Protein AF-A0A6N7VB14-F1 (afdb_monomer_lite)

Foldseek 3Di:
DDDDPPPPPPPCPPPPPPPPDDPVRVVVVVVCVVVVHDPDDPDPVVVVVVVVVVPPDDPPPDPPPPPPPDDDD

Structure (mmCIF, N/CA/C/O backbone):
data_AF-A0A6N7VB14-F1
#
_entry.id   AF-A0A6N7VB14-F1
#
loop_
_atom_site.group_PDB
_atom_site.id
_atom_site.type_symbol
_atom_site.label_atom_id
_atom_site.label_alt_id
_atom_site.label_comp_id
_atom_site.label_asym_id
_atom_site.label_entity_id
_atom_site.label_seq_id
_atom_site.pdbx_PDB_ins_code
_atom_site.Cartn_x
_atom_site.Cartn_y
_atom_site.Cartn_z
_atom_site.occupancy
_atom_site.B_iso_or_equiv
_atom_site.auth_seq_id
_atom_site.auth_comp_id
_atom_site.auth_asym_id
_atom_site.auth_atom_id
_atom_site.pdbx_PDB_model_num
ATOM 1 N N . MET A 1 1 ? -39.806 24.004 15.002 1.00 43.06 1 MET A N 1
ATOM 2 C CA . MET A 1 1 ? -38.915 23.572 13.905 1.00 43.06 1 MET A CA 1
ATOM 3 C C . MET A 1 1 ? -37.703 22.922 14.552 1.00 43.06 1 MET A C 1
ATOM 5 O O . MET A 1 1 ? -36.874 23.637 15.094 1.00 43.06 1 MET A O 1
ATOM 9 N N . SER A 1 2 ? -37.678 21.590 14.635 1.00 48.44 2 SER A N 1
ATOM 10 C CA . SER A 1 2 ? -36.598 20.844 15.296 1.00 48.44 2 SER A CA 1
ATOM 11 C C . SER A 1 2 ? -35.491 20.544 14.293 1.00 48.44 2 SER A C 1
ATOM 13 O O . SER A 1 2 ? -35.746 19.941 13.255 1.00 48.44 2 SER A O 1
ATOM 15 N N . ILE A 1 3 ? -34.275 20.987 14.601 1.00 57.97 3 ILE A N 1
ATOM 16 C CA . ILE A 1 3 ? -33.065 20.660 13.848 1.00 57.97 3 ILE A CA 1
ATOM 17 C C . ILE A 1 3 ? -32.550 19.295 14.314 1.00 57.97 3 ILE A C 1
ATOM 19 O O . ILE A 1 3 ? -32.038 19.153 15.422 1.00 57.97 3 ILE A O 1
ATOM 23 N N . HIS A 1 4 ? -32.710 18.270 13.484 1.00 50.53 4 HIS A N 1
ATOM 24 C CA . HIS A 1 4 ? -32.038 16.995 13.705 1.00 50.53 4 HIS A CA 1
ATOM 25 C C . HIS A 1 4 ? -30.635 17.094 13.111 1.00 50.53 4 HIS A C 1
ATOM 27 O O . HIS A 1 4 ? -30.441 16.938 11.909 1.00 50.53 4 HIS A O 1
ATOM 33 N N . THR A 1 5 ? -29.657 17.405 13.960 1.00 52.03 5 THR A N 1
ATOM 34 C CA . THR A 1 5 ? -28.242 17.246 13.624 1.00 52.03 5 THR A CA 1
ATOM 35 C C . THR A 1 5 ? -27.937 15.753 13.661 1.00 52.03 5 THR A C 1
ATOM 37 O O . THR A 1 5 ? -27.622 15.192 14.709 1.00 52.03 5 THR A O 1
ATOM 40 N N . GLU A 1 6 ? -28.110 15.084 12.526 1.00 48.41 6 GLU A N 1
ATOM 41 C CA . GLU A 1 6 ? -27.665 13.708 12.348 1.00 48.41 6 GLU A CA 1
ATOM 42 C C . GLU A 1 6 ? -26.138 13.728 12.214 1.00 48.41 6 GLU A C 1
ATOM 44 O O . GLU A 1 6 ? -25.578 13.977 11.149 1.00 48.41 6 GLU A O 1
ATOM 49 N N . THR A 1 7 ? -25.442 13.550 13.337 1.00 53.78 7 THR A N 1
ATOM 50 C CA . THR A 1 7 ? -24.022 13.194 13.328 1.00 53.78 7 THR A CA 1
ATOM 51 C C . THR A 1 7 ? -23.928 11.816 12.681 1.00 53.78 7 THR A C 1
ATOM 53 O O . THR A 1 7 ? -24.452 10.866 13.269 1.00 53.78 7 THR A O 1
ATOM 56 N N . PRO A 1 8 ? -23.279 11.647 11.514 1.00 50.44 8 PRO A N 1
ATOM 57 C CA . PRO A 1 8 ? -23.059 10.311 11.003 1.00 50.44 8 PRO A CA 1
ATOM 58 C C . PRO A 1 8 ? -22.158 9.619 12.019 1.00 50.44 8 PRO A C 1
ATOM 60 O O . PRO A 1 8 ? -21.030 10.051 12.274 1.00 50.44 8 PRO A O 1
ATOM 63 N N . ALA A 1 9 ? -22.686 8.571 12.649 1.00 46.28 9 ALA A N 1
ATOM 64 C CA . ALA A 1 9 ? -21.895 7.643 13.427 1.00 46.28 9 ALA A CA 1
ATOM 65 C C . ALA A 1 9 ? -20.922 6.983 12.449 1.00 46.28 9 ALA A C 1
ATOM 67 O O . ALA A 1 9 ? -21.204 5.943 11.859 1.00 46.28 9 ALA A O 1
ATOM 68 N N . ALA A 1 10 ? -19.777 7.629 12.233 1.00 50.81 10 ALA A N 1
ATOM 69 C CA . ALA A 1 10 ? -18.629 6.998 11.637 1.00 50.81 10 ALA A CA 1
ATOM 70 C C . ALA A 1 10 ? -18.288 5.847 12.577 1.00 50.81 10 ALA A C 1
ATOM 72 O O . ALA A 1 10 ? -17.682 6.047 13.632 1.00 50.81 10 ALA A O 1
ATOM 73 N N . THR A 1 11 ? -18.706 4.634 12.218 1.00 48.31 11 THR A N 1
ATOM 74 C CA . THR A 1 11 ? -18.082 3.412 12.706 1.00 48.31 11 THR A CA 1
ATOM 75 C C . THR A 1 11 ? -16.645 3.448 12.197 1.00 48.31 11 THR A C 1
ATOM 77 O O . THR A 1 11 ? -16.276 2.826 11.207 1.00 48.31 11 THR A O 1
ATOM 80 N N . SER A 1 12 ? -15.832 4.265 12.862 1.00 49.16 12 SER A N 1
ATOM 81 C CA . SER A 1 12 ? -14.391 4.234 12.799 1.00 49.16 12 SER A CA 1
ATOM 82 C C . SER A 1 12 ? -14.019 2.943 13.502 1.00 49.16 12 SER A C 1
ATOM 84 O O . SER A 1 12 ? -13.754 2.908 14.704 1.00 49.16 12 SER A O 1
ATOM 86 N N . ALA A 1 13 ? -14.076 1.840 12.756 1.00 47.62 13 ALA A N 1
ATOM 87 C CA . ALA A 1 13 ? -13.231 0.709 13.054 1.00 47.62 13 ALA A CA 1
ATOM 88 C C . ALA A 1 13 ? -11.813 1.270 12.959 1.00 47.62 13 ALA A C 1
ATOM 90 O O . ALA A 1 13 ? -11.252 1.370 11.869 1.00 47.62 13 ALA A O 1
ATOM 91 N N . ALA A 1 14 ? -11.289 1.761 14.087 1.00 49.69 14 ALA A N 1
ATOM 92 C CA . ALA A 1 14 ? -9.910 2.182 14.182 1.00 49.69 14 ALA A CA 1
ATOM 93 C C . ALA A 1 14 ? -9.105 1.003 13.630 1.00 49.69 14 ALA A C 1
ATOM 95 O O . ALA A 1 14 ? -9.189 -0.082 14.219 1.00 49.69 14 ALA A O 1
ATOM 96 N N . PRO A 1 15 ? -8.405 1.144 12.484 1.00 52.97 15 PRO A N 1
ATOM 97 C CA . PRO A 1 15 ? -7.578 0.056 12.010 1.00 52.97 15 PRO A CA 1
ATOM 98 C C . PRO A 1 15 ? -6.638 -0.218 13.167 1.00 52.97 15 PRO A C 1
ATOM 100 O O . PRO A 1 15 ? -6.054 0.736 13.702 1.00 52.97 15 PRO A O 1
ATOM 103 N N . ALA A 1 16 ? -6.627 -1.475 13.624 1.00 52.69 16 ALA A N 1
ATOM 104 C CA . ALA A 1 16 ? -5.851 -1.897 14.773 1.00 52.69 16 ALA A CA 1
ATOM 105 C C . ALA A 1 16 ? -4.494 -1.220 14.638 1.00 52.69 16 ALA A C 1
ATOM 107 O O . ALA A 1 16 ? -3.789 -1.449 13.652 1.00 52.69 16 ALA A O 1
ATOM 108 N N . THR A 1 17 ? -4.179 -0.296 15.550 1.00 55.44 17 THR A N 1
ATOM 109 C CA . THR A 1 17 ? -2.833 0.248 15.653 1.00 55.44 17 THR A CA 1
ATOM 110 C C . THR A 1 17 ? -2.003 -0.962 15.999 1.00 55.44 17 THR A C 1
ATOM 112 O O . THR A 1 17 ? -1.941 -1.348 17.165 1.00 55.44 17 THR A O 1
ATOM 115 N N . SER A 1 18 ? -1.510 -1.652 14.969 1.00 55.97 18 SER A N 1
ATOM 116 C CA . SER A 1 18 ? -0.749 -2.869 15.138 1.00 55.97 18 SER A CA 1
ATOM 117 C C . SER A 1 18 ? 0.364 -2.467 16.079 1.00 55.97 18 SER A C 1
ATOM 119 O O . SER A 1 18 ? 1.137 -1.559 15.777 1.00 55.97 18 SER A O 1
ATOM 121 N N . LEU A 1 19 ? 0.373 -3.042 17.276 1.00 55.00 19 LEU A N 1
ATOM 122 C CA . LEU A 1 19 ? 1.337 -2.678 18.310 1.00 55.00 19 LEU A CA 1
ATOM 123 C C . LEU A 1 19 ? 2.772 -3.001 17.830 1.00 55.00 19 LEU A C 1
ATOM 125 O O . LEU A 1 19 ? 3.742 -2.464 18.351 1.00 55.00 19 LEU A O 1
ATOM 129 N N . ALA A 1 20 ? 2.881 -3.793 16.753 1.00 62.53 20 ALA A N 1
ATOM 130 C CA . ALA A 1 20 ? 4.081 -4.084 15.975 1.00 62.53 20 ALA A CA 1
ATOM 131 C C . ALA A 1 20 ? 4.462 -3.018 14.919 1.00 62.53 20 ALA A C 1
ATOM 133 O O . ALA A 1 20 ? 5.524 -3.114 14.308 1.00 62.53 20 ALA A O 1
ATOM 134 N N . ALA A 1 21 ? 3.629 -2.009 14.658 1.00 72.94 21 ALA A N 1
ATOM 135 C CA . ALA A 1 21 ? 3.933 -0.955 13.695 1.00 72.94 21 ALA A CA 1
ATOM 136 C C . ALA A 1 21 ? 5.002 -0.014 14.262 1.00 72.94 21 ALA A C 1
ATOM 138 O O . ALA A 1 21 ? 4.915 0.418 15.413 1.00 72.94 21 ALA A O 1
ATOM 139 N N . THR A 1 22 ? 5.997 0.345 13.451 1.00 87.06 22 THR A N 1
ATOM 140 C CA . THR A 1 22 ? 7.053 1.290 13.845 1.00 87.06 22 THR A CA 1
ATOM 141 C C . THR A 1 22 ? 6.466 2.661 14.213 1.00 87.06 22 THR A C 1
ATOM 143 O O . THR A 1 22 ? 5.364 3.020 13.793 1.00 87.06 22 THR A O 1
ATOM 146 N N . LEU A 1 23 ? 7.202 3.470 14.986 1.00 88.94 23 LEU A N 1
ATOM 147 C CA . LEU A 1 23 ? 6.765 4.828 15.348 1.00 88.94 23 LEU A CA 1
ATOM 148 C C . LEU A 1 23 ? 6.412 5.672 14.112 1.00 88.94 23 LEU A C 1
ATOM 150 O O . LEU A 1 23 ? 5.391 6.355 14.116 1.00 88.94 23 LEU A O 1
ATOM 154 N N . GLY A 1 24 ? 7.204 5.565 13.040 1.00 92.62 24 GLY A N 1
ATOM 155 C CA . GLY A 1 24 ? 6.937 6.254 11.776 1.00 92.62 24 GLY A CA 1
ATOM 156 C C . GLY A 1 24 ? 5.618 5.825 11.130 1.00 92.62 24 GLY A C 1
ATOM 157 O O . GLY A 1 24 ? 4.854 6.677 10.681 1.00 92.62 24 GLY A O 1
ATOM 158 N N . ALA A 1 25 ? 5.295 4.528 11.154 1.00 87.69 25 ALA A N 1
ATOM 159 C CA . ALA A 1 25 ? 4.023 4.030 10.635 1.00 87.69 25 ALA A CA 1
ATOM 160 C C . ALA A 1 25 ? 2.826 4.590 11.420 1.00 87.69 25 ALA A C 1
ATOM 162 O O . ALA A 1 25 ? 1.828 4.991 10.822 1.00 87.69 25 ALA A O 1
ATOM 163 N N . ARG A 1 26 ? 2.946 4.693 12.750 1.00 89.62 26 ARG A N 1
ATOM 164 C CA . ARG A 1 26 ? 1.905 5.295 13.598 1.00 89.62 26 ARG A CA 1
ATOM 165 C C . ARG A 1 26 ? 1.742 6.792 13.340 1.00 89.62 26 ARG A C 1
ATOM 167 O O . ARG A 1 26 ? 0.613 7.266 13.261 1.00 89.62 26 ARG A O 1
ATOM 174 N N . LEU A 1 27 ? 2.845 7.525 13.171 1.00 92.31 27 LEU A N 1
ATOM 175 C CA . LEU A 1 27 ? 2.810 8.959 12.874 1.00 92.31 27 LEU A CA 1
ATOM 176 C C . LEU A 1 27 ? 2.172 9.239 11.508 1.00 92.31 27 LEU A C 1
ATOM 178 O O . LEU A 1 27 ? 1.327 10.124 11.392 1.00 92.31 27 LEU A O 1
ATOM 182 N N . ALA A 1 28 ? 2.538 8.463 10.487 1.00 89.25 28 ALA A N 1
ATOM 183 C CA . ALA A 1 28 ? 1.947 8.579 9.159 1.00 89.25 28 ALA A CA 1
ATOM 184 C C . ALA A 1 28 ? 0.436 8.301 9.187 1.00 89.25 28 ALA A C 1
ATOM 186 O O . ALA A 1 28 ? -0.334 9.009 8.540 1.00 89.25 28 ALA A O 1
ATOM 187 N N . ASP A 1 29 ? -0.001 7.307 9.967 1.00 87.50 29 ASP A N 1
ATOM 188 C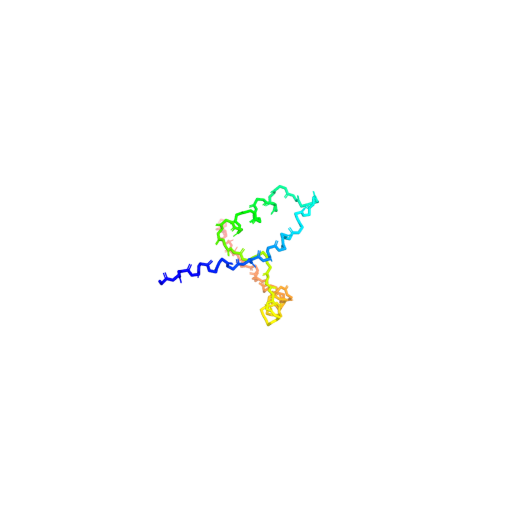 CA . ASP A 1 29 ? -1.424 7.003 10.117 1.00 87.50 29 ASP A CA 1
ATOM 189 C C . ASP A 1 29 ? -2.185 8.105 10.863 1.00 87.50 29 ASP A C 1
ATOM 191 O O . ASP A 1 29 ? -3.236 8.546 10.402 1.00 87.50 29 ASP A O 1
ATOM 195 N N . ALA A 1 30 ? -1.622 8.621 11.959 1.00 88.19 30 ALA A N 1
ATOM 196 C CA . ALA A 1 30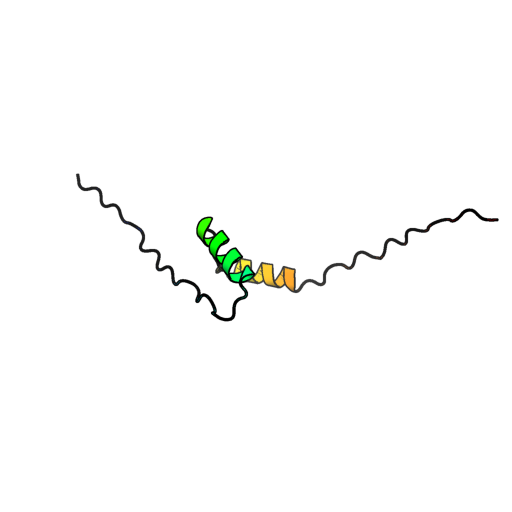 ? -2.189 9.756 12.684 1.00 88.19 30 ALA A CA 1
ATOM 197 C C . ALA A 1 30 ? -2.309 11.005 11.792 1.00 88.19 30 ALA A C 1
ATOM 199 O O . ALA A 1 30 ? -3.340 11.675 11.810 1.00 88.19 30 ALA A O 1
ATOM 200 N N . SER A 1 31 ? -1.295 11.282 10.964 1.00 90.69 31 SER A N 1
ATOM 201 C CA . SER A 1 31 ? -1.302 12.401 10.014 1.00 90.69 31 SER A CA 1
ATOM 202 C C . SER A 1 31 ? -2.408 12.261 8.963 1.00 90.69 31 SER A C 1
ATOM 204 O O . SER A 1 31 ? -3.162 13.207 8.742 1.00 90.69 31 SER A O 1
ATOM 206 N N . ARG A 1 32 ? -2.577 11.067 8.374 1.00 89.38 32 ARG A N 1
ATOM 207 C CA . ARG A 1 32 ? -3.674 10.798 7.427 1.00 89.38 32 ARG A CA 1
ATOM 208 C C . ARG A 1 32 ? -5.041 11.021 8.060 1.00 89.38 32 ARG A C 1
ATOM 210 O O . ARG A 1 32 ? -5.870 11.707 7.472 1.00 89.38 32 ARG A O 1
ATOM 217 N N . ARG A 1 33 ? -5.255 10.498 9.272 1.00 88.25 33 ARG A N 1
ATOM 218 C CA . ARG A 1 33 ? -6.520 10.680 10.002 1.00 88.25 33 ARG A CA 1
ATOM 219 C C . ARG A 1 33 ? -6.802 12.152 10.292 1.00 88.25 33 ARG A C 1
ATOM 221 O O . ARG A 1 33 ? -7.930 12.588 10.100 1.00 88.25 33 ARG A O 1
ATOM 228 N N . ALA A 1 34 ? -5.789 12.921 10.698 1.00 90.75 34 ALA A N 1
ATOM 229 C CA . ALA A 1 34 ? -5.928 14.360 10.926 1.00 90.75 34 ALA A CA 1
ATOM 230 C C . ALA A 1 34 ? -6.314 15.128 9.649 1.00 90.75 34 ALA A C 1
ATOM 232 O O . ALA A 1 34 ? -7.000 16.140 9.724 1.00 90.75 34 ALA A O 1
ATOM 233 N N . GLN A 1 35 ? -5.907 14.627 8.481 1.00 92.25 35 GLN A N 1
ATOM 234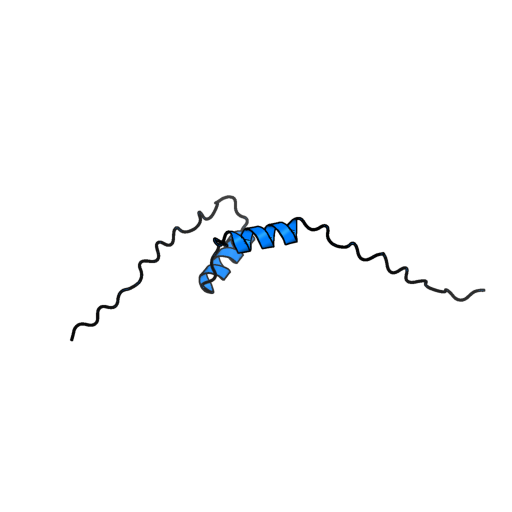 C CA . GLN A 1 35 ? -6.263 15.181 7.171 1.00 92.25 35 GLN A CA 1
ATOM 235 C C . GLN A 1 35 ? -7.569 14.601 6.597 1.00 92.25 35 GLN A C 1
ATOM 237 O O . GLN A 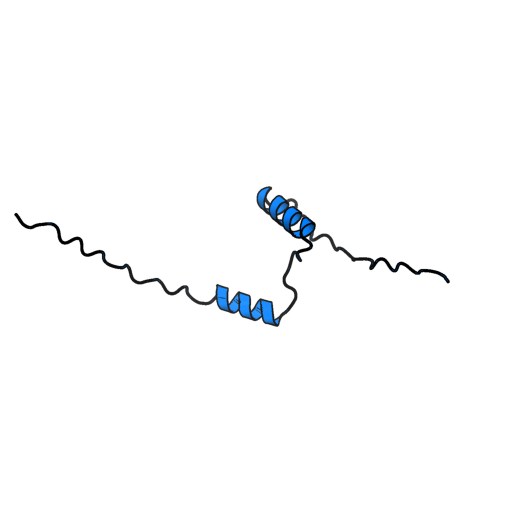1 35 ? -7.937 14.930 5.474 1.00 92.25 35 GLN A O 1
ATOM 242 N N . GLY A 1 36 ? -8.264 13.720 7.329 1.00 90.06 36 GLY A N 1
ATOM 243 C CA . GLY A 1 36 ? -9.482 13.056 6.852 1.00 90.06 36 GLY A CA 1
ATOM 244 C C . GLY A 1 36 ? -9.250 12.049 5.720 1.00 90.06 36 GLY A C 1
ATOM 245 O O . GLY A 1 36 ? -10.195 11.657 5.042 1.00 90.06 36 GLY A O 1
ATOM 246 N N . LEU A 1 37 ? -8.005 11.624 5.498 1.00 83.19 37 LEU A N 1
ATOM 247 C CA . LEU A 1 37 ? -7.665 10.657 4.461 1.00 83.19 37 LEU A CA 1
ATOM 248 C C . LEU A 1 37 ? -7.949 9.233 4.944 1.00 83.19 37 LEU A C 1
ATOM 250 O O . LEU A 1 37 ? -7.578 8.849 6.058 1.00 83.19 37 LEU A O 1
ATOM 254 N N . ALA A 1 38 ? -8.566 8.431 4.075 1.00 78.81 38 ALA A N 1
ATOM 255 C CA . ALA A 1 38 ? -8.786 7.015 4.334 1.00 78.81 38 ALA A CA 1
ATOM 256 C C . ALA A 1 38 ? -7.449 6.275 4.515 1.00 78.81 38 ALA A C 1
ATOM 258 O O . ALA A 1 38 ? -6.463 6.528 3.821 1.00 78.81 38 ALA A O 1
ATOM 259 N N . THR A 1 39 ? -7.420 5.336 5.458 1.00 72.50 39 THR A N 1
ATOM 260 C CA . THR A 1 39 ? -6.234 4.523 5.769 1.00 72.50 39 THR A CA 1
ATOM 261 C C . THR A 1 39 ? -6.047 3.348 4.806 1.00 72.50 39 THR A C 1
ATOM 263 O O . THR A 1 39 ? -4.970 2.756 4.776 1.00 72.50 39 THR A O 1
ATOM 266 N N . ALA A 1 40 ? -7.072 3.026 4.011 1.00 77.94 40 ALA A N 1
ATOM 267 C CA . ALA A 1 40 ? -7.079 1.941 3.040 1.00 77.94 40 ALA A CA 1
ATOM 268 C C . ALA A 1 40 ? -7.869 2.327 1.780 1.00 77.94 40 ALA A C 1
ATOM 270 O O . ALA A 1 40 ? -8.841 3.081 1.843 1.00 77.94 40 ALA A O 1
ATOM 271 N N . VAL A 1 41 ? -7.452 1.775 0.640 1.00 81.88 41 VAL A N 1
ATOM 272 C CA . VAL A 1 41 ? -8.190 1.835 -0.626 1.00 81.88 41 VAL A CA 1
ATOM 273 C C . VAL A 1 41 ? -9.126 0.627 -0.673 1.00 81.88 41 VAL A C 1
ATOM 275 O O . VAL A 1 41 ? -8.648 -0.503 -0.711 1.00 81.88 41 VAL A O 1
ATOM 278 N N . ASN A 1 42 ? -10.441 0.858 -0.654 1.00 84.12 42 ASN A N 1
ATOM 279 C CA . ASN A 1 42 ? -11.448 -0.216 -0.640 1.00 84.12 42 ASN A CA 1
ATOM 280 C C . ASN A 1 42 ? -12.050 -0.520 -2.021 1.00 84.12 42 ASN A C 1
ATOM 282 O O . ASN A 1 42 ? -12.734 -1.529 -2.174 1.00 84.12 42 ASN A O 1
ATOM 286 N N . ASP A 1 43 ? -11.819 0.336 -3.018 1.00 89.56 43 ASP A N 1
ATOM 287 C CA . ASP A 1 43 ? -12.331 0.129 -4.372 1.00 89.56 43 ASP A CA 1
ATOM 288 C C . ASP A 1 43 ? -11.536 -0.993 -5.076 1.00 89.56 43 ASP A C 1
ATOM 290 O O . ASP A 1 43 ? -10.312 -0.874 -5.233 1.00 89.56 43 ASP A O 1
ATOM 294 N N . PRO A 1 44 ? -12.196 -2.087 -5.505 1.00 88.06 44 PRO A N 1
ATOM 295 C CA . PRO A 1 44 ? -11.522 -3.211 -6.142 1.00 88.06 44 PRO A CA 1
ATOM 296 C C . PRO A 1 44 ? -10.890 -2.850 -7.493 1.00 88.06 44 PRO A C 1
ATOM 298 O O . PRO A 1 44 ? -9.857 -3.427 -7.834 1.00 88.06 44 PRO A O 1
ATOM 301 N N . ALA A 1 45 ? -11.456 -1.902 -8.245 1.00 91.56 45 ALA A N 1
ATOM 302 C CA . ALA A 1 45 ? -10.886 -1.445 -9.510 1.00 91.56 45 ALA A CA 1
ATOM 303 C C . ALA A 1 45 ? -9.578 -0.682 -9.268 1.00 91.56 45 ALA A C 1
ATOM 305 O O . ALA A 1 45 ? -8.563 -0.977 -9.900 1.00 91.56 45 ALA A O 1
ATOM 306 N N . VAL A 1 46 ? -9.567 0.213 -8.275 1.00 88.88 46 VAL A N 1
ATOM 307 C CA . VAL A 1 46 ? -8.359 0.958 -7.886 1.00 88.88 46 VAL A CA 1
ATOM 308 C C . VAL A 1 46 ? -7.285 0.014 -7.341 1.00 88.88 46 VAL A C 1
ATOM 310 O O . VAL A 1 46 ? -6.108 0.148 -7.670 1.00 88.88 46 VAL A O 1
ATOM 313 N N . LEU A 1 47 ? -7.662 -0.989 -6.543 1.00 90.06 47 LEU A N 1
ATOM 314 C CA . LEU A 1 47 ? -6.714 -2.004 -6.078 1.00 90.06 47 LEU A CA 1
ATOM 315 C C . LEU A 1 47 ? -6.134 -2.835 -7.228 1.00 90.06 47 LEU A C 1
ATOM 317 O O . LEU A 1 47 ? -4.947 -3.165 -7.188 1.00 90.06 47 LEU A O 1
ATOM 321 N N . ALA A 1 48 ? -6.937 -3.185 -8.234 1.00 89.06 48 ALA A N 1
ATOM 322 C CA . ALA A 1 48 ? -6.463 -3.909 -9.410 1.00 89.06 48 ALA A CA 1
ATOM 323 C C . ALA A 1 48 ? -5.456 -3.073 -10.214 1.00 89.06 48 ALA A C 1
ATOM 325 O O . ALA A 1 48 ? -4.398 -3.583 -10.586 1.00 89.06 48 ALA A O 1
ATOM 326 N N . GLU A 1 49 ? -5.735 -1.783 -10.407 1.00 91.19 49 GLU A N 1
ATOM 327 C CA . GLU A 1 49 ? -4.828 -0.848 -11.075 1.00 91.19 49 GLU A CA 1
ATOM 328 C C . GLU A 1 49 ? -3.512 -0.678 -10.304 1.00 91.19 49 GL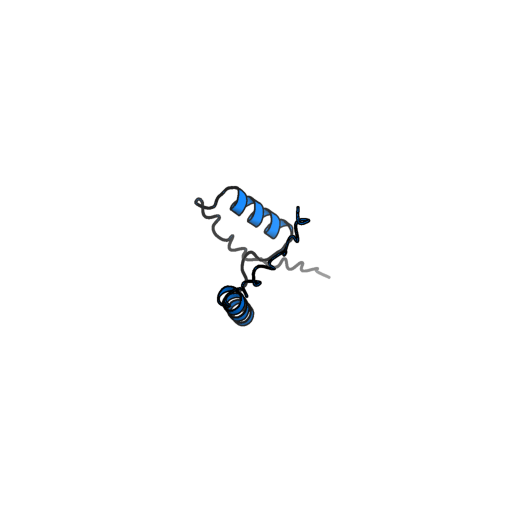U A C 1
ATOM 330 O O . GLU A 1 49 ? -2.434 -0.864 -10.870 1.00 91.19 49 GLU A O 1
ATOM 335 N N . LEU A 1 50 ? -3.580 -0.417 -8.994 1.00 89.62 50 LEU A N 1
ATOM 336 C CA . LEU A 1 50 ? -2.397 -0.290 -8.137 1.00 89.62 50 LEU A CA 1
ATOM 337 C C . LEU A 1 50 ? -1.537 -1.555 -8.163 1.00 89.62 50 LEU A C 1
ATOM 339 O O . LEU A 1 50 ? -0.313 -1.472 -8.260 1.00 89.62 50 LEU A O 1
ATOM 343 N N . ARG A 1 51 ? -2.165 -2.735 -8.117 1.00 88.31 51 ARG A N 1
ATOM 344 C CA . ARG A 1 51 ? -1.453 -4.011 -8.266 1.00 88.31 51 ARG A CA 1
ATOM 345 C C . ARG A 1 51 ? -0.785 -4.120 -9.630 1.00 88.31 51 ARG A C 1
ATOM 347 O O . ARG A 1 51 ? 0.357 -4.563 -9.682 1.00 88.31 51 ARG A O 1
ATOM 354 N N . GLY A 1 52 ? -1.455 -3.692 -10.700 1.00 89.94 52 GLY A N 1
ATOM 355 C CA . GLY A 1 52 ? -0.874 -3.607 -12.038 1.00 89.94 52 GLY A CA 1
ATOM 356 C C . GLY A 1 52 ? 0.385 -2.741 -12.058 1.00 89.94 52 GLY A C 1
ATOM 357 O O . GLY A 1 52 ? 1.434 -3.208 -12.488 1.00 89.94 52 GLY A O 1
ATOM 358 N N . LEU A 1 53 ? 0.319 -1.531 -11.499 1.00 89.12 53 LEU A N 1
ATOM 359 C CA . LEU A 1 53 ? 1.459 -0.610 -11.410 1.00 89.12 53 LEU A CA 1
ATOM 360 C C . LEU A 1 53 ? 2.623 -1.179 -10.588 1.00 89.12 53 LEU A C 1
ATOM 362 O O . LEU A 1 53 ? 3.789 -1.004 -10.943 1.00 89.12 53 LEU A O 1
ATOM 366 N N . CYS A 1 54 ? 2.329 -1.875 -9.490 1.00 87.31 54 CYS A N 1
ATOM 367 C CA . CYS A 1 54 ? 3.360 -2.522 -8.681 1.00 87.31 54 CYS A CA 1
ATOM 368 C C . CYS A 1 54 ? 3.969 -3.753 -9.367 1.00 87.31 54 CYS A C 1
ATOM 370 O O . CYS A 1 54 ? 5.142 -4.047 -9.150 1.00 87.31 54 CYS A O 1
ATOM 372 N N . ALA A 1 55 ? 3.185 -4.475 -10.169 1.00 85.56 55 ALA A N 1
ATOM 373 C CA . ALA A 1 55 ? 3.626 -5.670 -10.879 1.00 85.56 55 ALA A CA 1
ATOM 374 C C . ALA A 1 55 ? 4.353 -5.352 -12.193 1.00 85.56 55 ALA A C 1
ATOM 376 O O . ALA A 1 55 ? 5.130 -6.181 -12.667 1.00 85.56 55 ALA A O 1
ATOM 377 N N . THR A 1 56 ? 4.132 -4.174 -12.787 1.00 78.38 56 THR A N 1
ATOM 378 C CA . THR A 1 56 ? 4.853 -3.771 -13.997 1.00 78.38 56 THR A CA 1
ATOM 379 C C . THR A 1 56 ? 6.347 -3.620 -13.703 1.00 78.38 56 THR A C 1
ATOM 381 O O . THR A 1 56 ? 6.717 -2.795 -12.861 1.00 78.38 56 THR A O 1
ATOM 384 N N . PRO A 1 57 ? 7.231 -4.371 -14.394 1.00 73.69 57 PRO A N 1
ATOM 385 C CA . PRO A 1 57 ? 8.666 -4.181 -14.276 1.00 73.69 57 PRO A CA 1
ATOM 386 C C . PRO A 1 57 ? 8.993 -2.730 -14.597 1.00 73.69 57 PRO A C 1
ATOM 388 O O . PRO A 1 57 ? 8.651 -2.225 -15.669 1.00 73.69 57 PRO A O 1
ATOM 391 N N . ARG A 1 58 ? 9.640 -2.044 -13.653 1.00 71.44 58 ARG A N 1
ATOM 392 C CA . ARG A 1 58 ? 10.061 -0.665 -13.872 1.00 71.44 58 ARG A CA 1
ATOM 393 C C . ARG A 1 58 ? 10.977 -0.661 -15.098 1.00 71.44 58 ARG A C 1
ATOM 395 O O . ARG A 1 58 ? 11.957 -1.408 -15.083 1.00 71.44 58 ARG A O 1
ATOM 402 N N . PRO A 1 59 ? 10.707 0.143 -16.143 1.00 68.31 59 PRO A N 1
ATOM 403 C CA . PRO A 1 59 ? 11.625 0.239 -17.262 1.00 68.31 59 PRO A CA 1
ATOM 404 C C . PRO A 1 59 ? 12.952 0.754 -16.711 1.00 68.31 59 PRO A C 1
ATOM 406 O O . PRO A 1 59 ? 13.062 1.890 -16.241 1.00 68.31 59 PRO A O 1
ATOM 409 N N . MET A 1 60 ? 13.945 -0.131 -16.693 1.00 65.12 60 MET A N 1
ATOM 410 C CA . MET A 1 60 ? 15.311 0.200 -16.342 1.00 65.12 60 MET A CA 1
ATOM 411 C C . MET A 1 60 ? 15.762 1.189 -17.408 1.00 65.12 60 MET A C 1
ATOM 413 O O . MET A 1 60 ? 15.949 0.813 -18.564 1.00 65.12 60 MET A O 1
ATOM 417 N N . ARG A 1 61 ? 15.842 2.480 -17.057 1.00 65.62 61 ARG A N 1
ATOM 418 C CA . ARG A 1 61 ? 16.489 3.448 -17.942 1.00 65.62 61 ARG A CA 1
ATOM 419 C C . ARG A 1 61 ? 17.863 2.869 -18.251 1.00 65.62 61 ARG A C 1
ATOM 421 O O . ARG A 1 61 ? 18.618 2.585 -17.321 1.00 65.62 61 ARG A O 1
ATOM 428 N N . ALA A 1 62 ? 18.134 2.633 -19.535 1.00 62.38 62 ALA A N 1
ATOM 429 C CA . ALA A 1 62 ? 19.449 2.208 -19.979 1.00 62.38 62 ALA A CA 1
ATOM 430 C C . ALA A 1 62 ? 20.484 3.161 -19.359 1.00 62.38 62 ALA A C 1
ATOM 432 O O . ALA A 1 62 ? 20.205 4.366 -19.285 1.00 62.38 62 ALA A O 1
ATOM 433 N N . PRO A 1 63 ? 21.630 2.660 -18.864 1.00 58.69 63 PRO A N 1
ATOM 434 C CA . PRO A 1 63 ? 22.677 3.540 -18.384 1.00 58.69 63 PRO A CA 1
ATOM 435 C C . PRO A 1 63 ? 23.027 4.478 -19.537 1.00 58.69 63 PRO A C 1
ATOM 437 O O . PRO A 1 63 ? 23.494 4.039 -20.588 1.00 58.69 63 PRO A O 1
ATOM 440 N N . VAL A 1 64 ? 22.736 5.767 -19.363 1.00 62.59 64 VAL A N 1
ATOM 441 C CA . VAL A 1 64 ? 23.263 6.807 -20.238 1.00 62.59 64 VAL A CA 1
ATOM 442 C C . VAL A 1 64 ? 24.764 6.752 -20.005 1.00 62.59 64 VAL A C 1
ATOM 444 O O . VAL A 1 64 ? 25.254 7.233 -18.986 1.00 62.59 64 VAL A O 1
ATOM 447 N N . ALA A 1 65 ? 25.475 6.057 -20.890 1.00 59.44 65 ALA A N 1
ATOM 448 C CA . ALA A 1 65 ? 26.920 6.094 -20.931 1.00 59.44 65 ALA A CA 1
ATOM 449 C C . ALA A 1 65 ? 27.302 7.546 -21.234 1.00 59.44 65 ALA A C 1
ATOM 451 O O . ALA A 1 65 ? 27.279 7.986 -22.381 1.00 59.44 65 ALA A O 1
ATOM 452 N N . GLU A 1 66 ? 27.586 8.315 -20.185 1.00 58.94 66 GLU A N 1
ATOM 453 C CA . GLU A 1 66 ? 28.262 9.599 -20.291 1.00 58.94 66 GLU A CA 1
ATOM 454 C C . GLU A 1 66 ? 29.662 9.282 -20.821 1.00 58.94 66 GLU A C 1
ATOM 456 O O . GLU A 1 66 ? 30.576 8.930 -20.073 1.00 58.94 66 GLU A O 1
ATOM 461 N N . LYS A 1 67 ? 29.807 9.296 -22.150 1.00 60.12 67 LYS A N 1
ATOM 462 C CA . LYS A 1 67 ? 31.091 9.169 -22.830 1.00 60.12 67 LYS A CA 1
ATOM 463 C C . LYS A 1 67 ? 31.898 10.417 -22.462 1.00 60.12 67 LYS A C 1
ATOM 465 O O . LYS A 1 67 ? 31.821 11.435 -23.141 1.00 60.12 67 LYS A O 1
ATOM 470 N N . ARG A 1 68 ? 32.621 10.373 -21.339 1.00 63.66 68 ARG A N 1
ATOM 471 C CA . ARG A 1 68 ? 33.635 11.380 -21.017 1.00 63.66 68 ARG A CA 1
ATOM 472 C C . ARG A 1 68 ? 34.784 11.191 -21.988 1.00 63.66 68 ARG A C 1
ATOM 474 O O . ARG A 1 68 ? 35.646 10.339 -21.796 1.00 63.66 68 ARG A O 1
ATOM 481 N N . GLU A 1 69 ? 34.741 11.963 -23.063 1.00 61.38 69 GLU A N 1
ATOM 482 C CA . GLU A 1 69 ? 35.859 12.145 -23.975 1.00 61.38 69 GLU A CA 1
ATOM 483 C C . GLU A 1 69 ? 36.934 12.930 -23.205 1.00 61.38 69 GLU A C 1
ATOM 485 O O . GLU A 1 69 ? 36.871 14.151 -23.076 1.00 61.38 69 GLU A O 1
ATOM 490 N N . GLY A 1 70 ? 37.858 12.208 -22.568 1.00 64.19 70 GLY A N 1
ATOM 491 C CA . GLY A 1 70 ? 39.055 12.809 -21.987 1.00 64.19 70 GLY A CA 1
ATOM 492 C C . GLY A 1 70 ? 39.967 13.314 -23.112 1.00 64.19 70 GLY A C 1
ATOM 493 O O . GLY A 1 70 ? 40.078 12.628 -24.131 1.00 64.19 70 GLY A O 1
ATOM 494 N N . PRO A 1 71 ? 40.607 14.487 -22.972 1.00 61.12 71 PRO A N 1
ATOM 495 C CA . PRO A 1 71 ? 41.530 14.964 -23.989 1.00 61.12 71 PRO A CA 1
ATOM 496 C C . PRO A 1 71 ? 42.743 14.025 -24.085 1.00 61.12 71 PRO A C 1
ATOM 498 O O . PRO A 1 71 ? 43.317 13.625 -23.071 1.00 61.12 71 PRO A O 1
ATOM 501 N N . ALA A 1 72 ? 43.061 13.637 -25.322 1.00 62.25 72 ALA A N 1
ATOM 502 C CA . ALA A 1 72 ? 44.194 12.793 -25.704 1.00 62.25 72 ALA A CA 1
ATOM 503 C C . ALA A 1 72 ? 45.540 13.558 -25.546 1.00 62.25 72 ALA A C 1
ATOM 505 O O . ALA A 1 72 ? 45.494 14.773 -25.348 1.00 62.25 72 ALA A O 1
ATOM 506 N N . PRO A 1 73 ? 46.695 12.855 -25.568 1.00 65.31 73 PRO A N 1
ATOM 507 C CA . PRO A 1 73 ? 47.939 13.245 -24.889 1.00 65.31 73 PRO A CA 1
ATOM 508 C C . PRO A 1 73 ? 48.615 14.514 -25.415 1.00 65.31 73 PRO A C 1
ATOM 510 O O . PRO A 1 73 ? 48.475 14.817 -26.622 1.00 65.31 73 PRO A O 1
#

Secondary structure (DSSP, 8-state):
-----------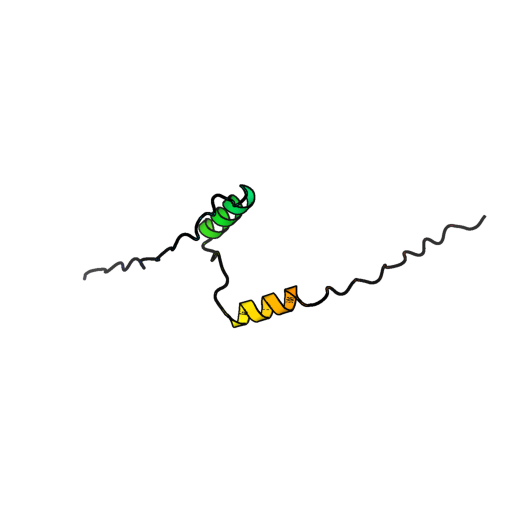-------TTS-HHHHHHHHHHHHTT--SS---HHHHHHHHHHHHSPP-----------PPP-

Radius of gyration: 24.42 Å; chains: 1; bounding box: 87×29×44 Å

pLDDT: mean 71.89, std 16.22, range [43.06, 92.62]

Sequence (73 aa):
MSIHTETPAATSAAPATSLAATLGARLADASRRAQGLATAVNDPAVLAELRGLCATPRPMRAPVAEKREGPAP